Protein AF-A0A0Q4XN39-F1 (afdb_monomer)

Structure (mmCIF, N/CA/C/O backbone):
data_AF-A0A0Q4XN39-F1
#
_entry.id   AF-A0A0Q4XN39-F1
#
loop_
_atom_site.group_PDB
_atom_site.id
_atom_site.type_symbol
_atom_site.label_atom_id
_atom_site.label_alt_id
_atom_site.label_comp_id
_atom_site.label_asym_id
_atom_site.label_entity_id
_atom_site.label_seq_id
_atom_site.pdbx_PDB_ins_code
_atom_site.Cartn_x
_atom_site.Cartn_y
_atom_site.Cartn_z
_atom_site.occupancy
_atom_site.B_iso_or_equiv
_atom_site.auth_seq_id
_atom_site.auth_comp_id
_atom_site.auth_asym_id
_atom_site.auth_atom_id
_atom_site.pdbx_PDB_model_num
ATOM 1 N N . MET A 1 1 ? 23.469 -12.470 -15.884 1.00 81.62 1 MET A N 1
ATOM 2 C CA . MET A 1 1 ? 23.300 -11.396 -14.875 1.00 81.62 1 MET A CA 1
ATOM 3 C C . MET A 1 1 ? 21.964 -10.667 -15.027 1.00 81.62 1 MET A C 1
ATOM 5 O O . MET A 1 1 ? 21.158 -10.754 -14.115 1.00 81.62 1 MET A O 1
ATOM 9 N N . LEU A 1 2 ? 21.670 -10.043 -16.176 1.00 88.75 2 LEU A N 1
ATOM 10 C CA . LEU A 1 2 ? 20.418 -9.291 -16.401 1.00 88.75 2 LEU A CA 1
ATOM 11 C C . LEU A 1 2 ? 19.134 -10.120 -16.207 1.00 88.75 2 LEU A C 1
ATOM 13 O O . LEU A 1 2 ? 18.222 -9.683 -15.517 1.00 88.75 2 LEU A O 1
ATOM 17 N N . ALA A 1 3 ? 19.088 -11.352 -16.726 1.00 86.81 3 ALA A N 1
ATOM 18 C CA . ALA A 1 3 ? 17.931 -12.233 -16.543 1.00 86.81 3 ALA A CA 1
ATOM 19 C C . ALA A 1 3 ? 17.641 -12.543 -15.062 1.00 86.81 3 ALA A C 1
ATOM 21 O O . ALA A 1 3 ? 16.485 -12.587 -14.656 1.00 86.81 3 ALA A O 1
ATOM 22 N N . ALA A 1 4 ? 18.681 -12.706 -14.238 1.00 92.50 4 ALA A N 1
ATOM 23 C CA . ALA A 1 4 ? 18.510 -12.945 -12.806 1.00 92.50 4 ALA A CA 1
ATOM 24 C C . ALA A 1 4 ? 17.884 -11.730 -12.105 1.00 92.50 4 ALA A C 1
ATOM 26 O O . ALA A 1 4 ? 17.006 -11.900 -11.267 1.00 92.50 4 ALA A O 1
ATOM 27 N N . ILE A 1 5 ? 18.279 -10.511 -12.492 1.00 91.81 5 ILE A N 1
ATOM 28 C CA . ILE A 1 5 ? 17.689 -9.269 -11.972 1.00 91.81 5 ILE A CA 1
ATOM 29 C C . ILE A 1 5 ? 16.197 -9.205 -12.317 1.00 91.81 5 ILE A C 1
ATOM 31 O O . ILE A 1 5 ? 15.387 -8.937 -11.435 1.00 91.81 5 ILE A O 1
ATOM 35 N N . VAL A 1 6 ? 15.823 -9.514 -13.563 1.00 87.44 6 VAL A N 1
ATOM 36 C CA . VAL A 1 6 ? 14.416 -9.522 -14.004 1.00 87.44 6 VAL A CA 1
ATOM 37 C C . VAL A 1 6 ? 13.593 -10.551 -13.228 1.00 87.44 6 VAL A C 1
ATOM 39 O O . VAL A 1 6 ? 12.515 -10.230 -12.731 1.00 87.44 6 VAL A O 1
ATOM 42 N N . TRP A 1 7 ? 14.104 -11.773 -13.064 1.00 88.81 7 TRP A N 1
ATOM 43 C CA . TRP A 1 7 ? 13.396 -12.816 -12.321 1.00 88.81 7 TRP A CA 1
ATOM 44 C C . TRP A 1 7 ? 13.259 -12.498 -10.833 1.00 88.81 7 TRP A C 1
ATOM 46 O O . TRP A 1 7 ? 12.182 -12.687 -10.269 1.00 88.81 7 TRP A O 1
ATOM 56 N N . LEU A 1 8 ? 14.305 -11.963 -10.199 1.00 92.62 8 LEU A N 1
ATOM 57 C CA . LEU A 1 8 ? 14.240 -11.513 -8.807 1.00 92.62 8 LEU A CA 1
ATOM 58 C C . LEU A 1 8 ? 13.270 -10.342 -8.644 1.00 92.62 8 LEU A C 1
ATOM 60 O O . LEU A 1 8 ? 12.493 -10.305 -7.690 1.00 92.62 8 LEU A O 1
ATOM 64 N N . TYR A 1 9 ? 13.264 -9.409 -9.592 1.00 87.75 9 TYR A N 1
ATOM 65 C CA . TYR A 1 9 ? 12.325 -8.298 -9.615 1.00 87.75 9 TYR A CA 1
ATOM 66 C C . TYR A 1 9 ? 10.873 -8.780 -9.713 1.00 87.75 9 TYR A C 1
ATOM 68 O O . TYR A 1 9 ? 10.037 -8.390 -8.896 1.00 87.75 9 TYR A O 1
ATOM 76 N N . LEU A 1 10 ? 10.569 -9.678 -10.652 1.00 85.56 10 LEU A N 1
ATOM 77 C CA . LEU A 1 10 ? 9.232 -10.256 -10.794 1.00 85.56 10 LEU A CA 1
ATOM 78 C C . LEU A 1 10 ? 8.834 -11.066 -9.555 1.00 85.56 10 LEU A C 1
ATOM 80 O O . LEU A 1 10 ? 7.741 -10.874 -9.027 1.00 85.56 10 LEU A O 1
ATOM 84 N N . GLY A 1 11 ? 9.727 -11.920 -9.049 1.00 88.56 11 GLY A N 1
ATOM 85 C CA . GLY A 1 11 ? 9.463 -12.768 -7.886 1.00 88.56 11 GLY A CA 1
ATOM 86 C C . GLY A 1 11 ? 9.204 -11.971 -6.605 1.00 88.56 11 GLY A C 1
ATOM 87 O O . GLY A 1 11 ? 8.244 -12.245 -5.886 1.00 88.56 11 GLY A O 1
ATOM 88 N N . THR A 1 12 ? 10.009 -10.940 -6.332 1.00 90.62 12 THR A N 1
ATOM 89 C CA . THR A 1 12 ? 9.833 -10.088 -5.139 1.00 90.62 12 THR A CA 1
ATOM 90 C C . THR A 1 12 ? 8.539 -9.281 -5.187 1.00 90.62 12 THR A C 1
ATOM 92 O O . THR A 1 12 ? 7.861 -9.136 -4.167 1.00 90.62 12 THR A O 1
ATOM 95 N N . ASN A 1 13 ? 8.150 -8.796 -6.365 1.00 89.62 13 ASN A N 1
ATOM 96 C CA . ASN A 1 13 ? 6.875 -8.115 -6.536 1.00 89.62 13 ASN A CA 1
ATOM 97 C C . ASN A 1 13 ? 5.684 -9.080 -6.475 1.00 89.62 13 ASN A C 1
ATOM 99 O O . ASN A 1 13 ? 4.681 -8.749 -5.853 1.00 89.62 13 ASN A O 1
ATOM 103 N N . ALA A 1 14 ? 5.788 -10.288 -7.033 1.00 84.69 14 ALA A N 1
ATOM 104 C CA . ALA A 1 14 ? 4.747 -11.307 -6.898 1.00 84.69 14 ALA A CA 1
ATOM 105 C C . ALA A 1 14 ? 4.512 -11.672 -5.423 1.00 84.69 14 ALA A C 1
ATOM 107 O O . ALA A 1 14 ? 3.370 -11.690 -4.962 1.00 84.69 14 ALA A O 1
ATOM 108 N N . LEU A 1 15 ? 5.588 -11.862 -4.652 1.00 89.69 15 LEU A N 1
ATOM 109 C CA . LEU A 1 15 ? 5.503 -12.095 -3.210 1.00 89.69 15 LEU A CA 1
ATOM 110 C C . LEU A 1 15 ? 4.814 -10.931 -2.480 1.00 89.69 15 LEU A C 1
ATOM 112 O O . LEU A 1 15 ? 4.014 -11.155 -1.573 1.00 89.69 15 LEU A O 1
ATOM 116 N N . ARG A 1 16 ? 5.087 -9.691 -2.896 1.00 87.62 16 ARG A N 1
ATOM 117 C CA . ARG A 1 16 ? 4.437 -8.490 -2.356 1.00 87.62 16 ARG A CA 1
ATOM 118 C C . ARG A 1 16 ? 2.939 -8.445 -2.667 1.00 87.62 16 ARG A C 1
ATOM 120 O O . ARG A 1 16 ? 2.150 -8.109 -1.792 1.00 87.62 16 ARG A O 1
ATOM 127 N N . VAL A 1 17 ? 2.529 -8.843 -3.871 1.00 85.31 17 VAL A N 1
ATOM 128 C CA . VAL A 1 17 ? 1.103 -8.948 -4.220 1.00 85.31 17 VAL A CA 1
ATOM 129 C C . VAL A 1 17 ? 0.407 -9.989 -3.353 1.00 85.31 17 VAL A C 1
ATOM 131 O O . VAL A 1 17 ? -0.650 -9.718 -2.783 1.00 85.31 17 VAL A O 1
ATOM 134 N N . VAL A 1 18 ? 1.029 -11.161 -3.199 1.00 88.50 18 VAL A N 1
ATOM 135 C CA . VAL A 1 18 ? 0.513 -12.230 -2.337 1.00 88.50 18 VAL A CA 1
ATOM 136 C C . VAL A 1 18 ? 0.417 -11.762 -0.884 1.00 88.50 18 VAL A C 1
ATOM 138 O O . VAL A 1 18 ? -0.560 -12.091 -0.216 1.00 88.50 18 VAL A O 1
ATOM 141 N N . SER A 1 19 ? 1.362 -10.951 -0.398 1.00 88.81 19 SER A N 1
ATOM 142 C CA . SER A 1 19 ? 1.357 -10.458 0.984 1.00 88.81 19 SER A CA 1
ATOM 143 C C . SER A 1 19 ? 0.291 -9.394 1.273 1.00 88.81 19 SER A C 1
ATOM 145 O O . SER A 1 19 ? -0.085 -9.220 2.436 1.00 88.81 19 SER A O 1
ATOM 147 N N . TYR A 1 20 ? -0.290 -8.747 0.255 1.00 86.00 20 TYR A N 1
ATOM 148 C CA . TYR A 1 20 ? -1.432 -7.852 0.469 1.00 86.00 20 TYR A CA 1
ATOM 149 C C . TYR A 1 20 ? -2.665 -8.597 0.986 1.00 86.00 20 TYR A C 1
ATOM 151 O O . TYR A 1 20 ? -3.363 -8.071 1.849 1.00 86.00 20 TYR A O 1
ATOM 159 N N . PHE A 1 21 ? -2.922 -9.828 0.537 1.00 86.94 21 PHE A N 1
ATOM 160 C CA . PHE A 1 21 ? -4.086 -10.609 0.972 1.00 86.94 21 PHE A CA 1
ATOM 161 C C . PHE A 1 21 ? -4.120 -10.896 2.486 1.00 86.94 21 PHE A C 1
ATOM 163 O O . PHE A 1 21 ? -5.105 -10.514 3.128 1.00 86.94 21 PHE A O 1
ATOM 170 N N . PRO A 1 22 ? -3.087 -11.510 3.104 1.00 87.19 22 PRO A N 1
ATOM 171 C CA . PRO A 1 22 ? -3.084 -11.750 4.543 1.00 87.19 22 PRO A CA 1
ATOM 172 C C . PRO A 1 22 ? -3.095 -10.438 5.331 1.00 87.19 22 PRO A C 1
ATOM 174 O O . PRO A 1 22 ? -3.750 -10.367 6.370 1.00 87.19 22 PRO A O 1
ATOM 177 N N . GLN A 1 23 ? -2.456 -9.378 4.821 1.00 88.12 23 GLN A N 1
ATOM 178 C CA . GLN A 1 23 ? -2.456 -8.076 5.481 1.00 88.12 23 GLN A CA 1
ATOM 179 C C . GLN A 1 23 ? -3.842 -7.419 5.469 1.00 88.12 23 GLN A C 1
ATOM 181 O O . GLN A 1 23 ? -4.296 -6.922 6.500 1.00 88.12 23 GLN A O 1
ATOM 186 N N . ILE A 1 24 ? -4.539 -7.437 4.329 1.00 86.50 24 ILE A N 1
ATOM 187 C CA . ILE A 1 24 ? -5.914 -6.936 4.212 1.00 86.50 24 ILE A CA 1
ATOM 188 C C . ILE A 1 24 ? -6.833 -7.733 5.140 1.00 86.50 24 ILE A C 1
ATOM 190 O O . ILE A 1 24 ? -7.612 -7.136 5.883 1.00 86.50 24 ILE A O 1
ATOM 194 N N . HIS A 1 25 ? -6.709 -9.063 5.154 1.00 87.50 25 HIS A N 1
ATOM 195 C CA . HIS A 1 25 ? -7.487 -9.918 6.048 1.00 87.50 25 HIS A CA 1
ATOM 196 C C . HIS A 1 25 ? -7.218 -9.598 7.529 1.00 87.50 25 HIS A C 1
ATOM 198 O O . HIS A 1 25 ? -8.164 -9.470 8.309 1.00 87.50 25 HIS A O 1
ATOM 204 N N . ALA A 1 26 ? -5.953 -9.401 7.916 1.00 86.12 26 ALA A N 1
ATOM 205 C CA . ALA A 1 26 ? -5.576 -9.024 9.276 1.00 86.12 26 ALA A CA 1
ATOM 206 C C . ALA A 1 26 ? -6.181 -7.670 9.682 1.00 86.12 26 ALA A C 1
ATOM 208 O O . ALA A 1 26 ? -6.857 -7.590 10.707 1.00 86.12 26 ALA A O 1
ATOM 209 N N . VAL A 1 27 ? -6.037 -6.634 8.845 1.00 84.75 27 VAL A N 1
ATOM 210 C CA . VAL A 1 27 ? -6.651 -5.310 9.071 1.00 84.75 27 VAL A CA 1
ATOM 211 C C . VAL A 1 27 ? -8.169 -5.419 9.181 1.00 84.75 27 VAL A C 1
ATOM 213 O O . VAL A 1 27 ? -8.794 -4.732 9.991 1.00 84.75 27 VAL A O 1
ATOM 216 N N . TRP A 1 28 ? -8.786 -6.268 8.361 1.00 81.25 28 TRP A N 1
ATOM 217 C CA . TRP A 1 28 ? -10.233 -6.416 8.351 1.00 81.25 28 TRP A CA 1
ATOM 218 C C . TRP A 1 28 ? -10.766 -7.100 9.613 1.00 81.25 28 TRP A C 1
ATOM 220 O O . TRP A 1 28 ? -11.843 -6.719 10.081 1.00 81.25 28 TRP A O 1
ATOM 230 N N . ARG A 1 29 ? -10.003 -8.047 10.178 1.00 81.88 29 ARG A N 1
ATOM 231 C CA . ARG A 1 29 ? -10.307 -8.742 11.440 1.00 81.88 29 ARG A CA 1
ATOM 232 C C . ARG A 1 29 ? -9.879 -7.982 12.697 1.00 81.88 29 ARG A C 1
ATOM 234 O O . ARG A 1 29 ? -10.337 -8.341 13.782 1.00 81.88 29 ARG A O 1
ATOM 241 N N . CYS A 1 30 ? -9.036 -6.955 12.582 1.00 79.50 30 CYS A N 1
ATOM 242 C CA . CYS A 1 30 ? -8.620 -6.138 13.719 1.00 79.50 30 CYS A CA 1
ATOM 243 C C . CYS A 1 30 ? -9.829 -5.518 14.431 1.00 79.50 30 CYS A C 1
ATOM 245 O O . CYS A 1 30 ? -10.631 -4.797 13.833 1.00 79.50 30 CYS A O 1
ATOM 247 N N . ARG A 1 31 ? -9.916 -5.769 15.739 1.00 74.25 31 ARG A N 1
ATOM 248 C CA . ARG A 1 31 ? -10.950 -5.214 16.623 1.00 74.25 31 ARG A CA 1
ATOM 249 C C . ARG A 1 31 ? -10.535 -3.905 17.289 1.00 74.25 31 ARG A C 1
ATOM 251 O O . ARG A 1 31 ? -11.377 -3.242 17.857 1.00 74.25 31 ARG A O 1
ATOM 258 N N . ASP A 1 32 ? -9.275 -3.504 17.178 1.00 77.69 32 ASP A N 1
ATOM 259 C CA . ASP A 1 32 ? -8.672 -2.349 17.856 1.00 77.69 32 ASP A CA 1
ATOM 260 C C . ASP A 1 32 ? -8.519 -1.114 16.943 1.00 77.69 32 ASP A C 1
ATOM 262 O O . ASP A 1 32 ? -7.666 -0.248 17.162 1.00 77.69 32 ASP A O 1
ATOM 266 N N . GLY A 1 33 ? -9.305 -1.043 15.864 1.00 77.00 33 GLY A N 1
ATOM 267 C CA . GLY A 1 33 ? -9.199 0.027 14.869 1.00 77.00 33 GLY A CA 1
ATOM 268 C C . GLY A 1 33 ? -7.920 -0.032 14.025 1.00 77.00 33 GLY A C 1
ATOM 269 O O . GLY A 1 33 ? -7.488 1.007 13.522 1.00 77.00 33 GLY A O 1
ATOM 270 N N . ALA A 1 34 ? -7.324 -1.224 13.884 1.00 82.31 34 ALA A N 1
ATOM 271 C CA . ALA A 1 34 ? -6.107 -1.483 13.110 1.00 82.31 34 ALA A CA 1
ATOM 272 C C . ALA A 1 34 ? -4.886 -0.679 13.601 1.00 82.31 34 ALA A C 1
ATOM 274 O O . ALA A 1 34 ? -4.090 -0.177 12.805 1.00 82.31 34 ALA A O 1
ATOM 275 N N . ARG A 1 35 ? -4.728 -0.535 14.926 1.00 80.25 35 ARG A N 1
ATOM 276 C CA . ARG A 1 35 ? -3.619 0.230 15.530 1.00 80.25 35 ARG A CA 1
ATOM 277 C C . ARG A 1 35 ? -2.244 -0.384 15.275 1.00 80.25 35 ARG A C 1
ATOM 279 O O . ARG A 1 35 ? -1.271 0.363 15.230 1.00 80.25 35 ARG A O 1
ATOM 286 N N . SER A 1 36 ? -2.173 -1.699 15.087 1.00 83.44 36 SER A N 1
ATOM 287 C CA . SER A 1 36 ? -0.944 -2.422 14.738 1.00 83.44 36 SER A CA 1
ATOM 288 C C . SER A 1 36 ? -0.399 -2.071 13.349 1.00 83.44 36 SER A C 1
ATOM 290 O O . SER A 1 36 ? 0.760 -2.356 13.056 1.00 83.44 36 SER A O 1
ATOM 292 N N . VAL A 1 37 ? -1.201 -1.429 12.492 1.00 86.44 37 VAL A N 1
ATOM 293 C CA . VAL A 1 37 ? -0.805 -1.075 11.128 1.00 86.44 37 VAL A CA 1
ATOM 294 C C . VAL A 1 37 ? -0.397 0.393 11.049 1.00 86.44 37 VAL A C 1
ATOM 296 O O . VAL A 1 37 ? -1.203 1.311 11.220 1.00 86.44 37 VAL A O 1
ATOM 299 N N . SER A 1 38 ? 0.883 0.620 10.749 1.00 90.38 38 SER A N 1
ATOM 300 C CA . SER A 1 38 ? 1.442 1.959 10.550 1.00 90.38 38 SER A CA 1
ATOM 301 C C . SER A 1 38 ? 0.930 2.583 9.250 1.00 90.38 38 SER A C 1
ATOM 303 O O . SER A 1 38 ? 1.455 2.320 8.168 1.00 90.38 38 SER A O 1
ATOM 305 N N . LEU A 1 39 ? -0.075 3.458 9.348 1.00 89.81 39 LEU A N 1
ATOM 306 C CA . LEU A 1 39 ? -0.578 4.219 8.195 1.00 89.81 39 LEU A CA 1
ATOM 307 C C . LEU A 1 39 ? 0.520 5.024 7.496 1.00 89.81 39 LEU A C 1
ATOM 309 O O . LEU A 1 39 ? 0.468 5.171 6.283 1.00 89.81 39 LEU A O 1
ATOM 313 N N . LEU A 1 40 ? 1.512 5.519 8.243 1.00 93.00 40 LEU A N 1
ATOM 314 C CA . LEU A 1 40 ? 2.613 6.294 7.677 1.00 93.00 40 LEU A CA 1
ATOM 315 C C . LEU A 1 40 ? 3.443 5.453 6.702 1.00 93.00 40 LEU A C 1
ATOM 317 O O . LEU A 1 40 ? 3.743 5.908 5.603 1.00 93.00 40 LEU A O 1
ATOM 321 N N . THR A 1 41 ? 3.771 4.219 7.087 1.00 92.75 41 THR A N 1
ATOM 322 C CA . THR A 1 41 ? 4.561 3.298 6.260 1.00 92.75 41 THR A CA 1
ATOM 323 C C . THR A 1 41 ? 3.802 2.897 4.996 1.00 92.75 41 THR A C 1
ATOM 325 O O . THR A 1 41 ? 4.349 2.920 3.899 1.00 92.75 41 THR A O 1
ATOM 328 N N . TRP A 1 42 ? 2.516 2.576 5.123 1.00 92.44 42 TRP A N 1
ATOM 329 C CA . TRP A 1 42 ? 1.702 2.179 3.972 1.00 92.44 42 TRP A CA 1
ATOM 330 C C . TRP A 1 42 ? 1.389 3.355 3.032 1.00 92.44 42 TRP A C 1
ATOM 332 O O . TRP A 1 42 ? 1.386 3.194 1.806 1.00 92.44 42 TRP A O 1
ATOM 342 N N . ALA A 1 43 ? 1.213 4.559 3.583 1.00 92.81 43 ALA A N 1
ATOM 343 C CA . ALA A 1 43 ? 1.068 5.779 2.798 1.00 92.81 43 ALA A CA 1
ATOM 344 C C . ALA A 1 43 ? 2.366 6.139 2.063 1.00 92.81 43 ALA A C 1
ATOM 346 O O . ALA A 1 43 ? 2.305 6.462 0.878 1.00 92.81 43 ALA A O 1
ATOM 347 N N . SER A 1 44 ? 3.532 6.032 2.713 1.00 96.06 44 SER A N 1
ATOM 348 C CA . SER A 1 44 ? 4.811 6.316 2.053 1.00 96.06 44 SER A CA 1
ATOM 349 C C . SER A 1 44 ? 5.066 5.359 0.890 1.00 96.06 44 SER A C 1
ATOM 351 O O . SER A 1 44 ? 5.446 5.811 -0.185 1.00 96.06 44 SER A O 1
ATOM 353 N N . TRP A 1 45 ? 4.747 4.069 1.039 1.00 94.25 45 TRP A N 1
ATOM 354 C CA . TRP A 1 45 ? 4.815 3.110 -0.068 1.00 94.25 45 TRP A CA 1
ATOM 355 C C . TRP A 1 45 ? 3.854 3.446 -1.206 1.00 94.25 45 TRP A C 1
ATOM 357 O O . TRP A 1 45 ? 4.227 3.334 -2.373 1.00 94.25 45 TRP A O 1
ATOM 367 N N . SER A 1 46 ? 2.637 3.886 -0.886 1.00 95.06 46 SER A N 1
ATOM 368 C CA . SER A 1 46 ? 1.672 4.323 -1.902 1.00 95.06 46 SER A CA 1
ATOM 369 C C . SER A 1 46 ? 2.224 5.514 -2.693 1.00 95.06 46 SER A C 1
ATOM 371 O O . SER A 1 46 ? 2.251 5.474 -3.919 1.00 95.06 46 SER A O 1
ATOM 373 N N . ILE A 1 47 ? 2.761 6.527 -2.004 1.00 96.56 47 ILE A N 1
ATOM 374 C CA . ILE A 1 47 ? 3.393 7.699 -2.631 1.00 96.56 47 ILE A CA 1
ATOM 375 C C . ILE A 1 47 ? 4.590 7.280 -3.496 1.00 96.56 47 ILE A C 1
ATOM 377 O O . ILE A 1 47 ? 4.696 7.717 -4.641 1.00 96.56 47 ILE A O 1
ATOM 381 N N . SER A 1 48 ? 5.460 6.395 -3.002 1.00 96.62 48 SER A N 1
ATOM 382 C CA . SER A 1 48 ? 6.586 5.875 -3.787 1.00 96.62 48 SER A CA 1
ATOM 383 C C . SER A 1 48 ? 6.129 5.213 -5.088 1.00 96.62 48 SER A C 1
ATOM 385 O O . SER A 1 48 ? 6.746 5.442 -6.126 1.00 96.62 48 SER A O 1
ATOM 387 N N . HIS A 1 49 ? 5.039 4.440 -5.072 1.00 96.12 49 HIS A N 1
ATOM 388 C CA . HIS A 1 49 ? 4.523 3.815 -6.291 1.00 96.12 49 HIS A CA 1
ATOM 389 C C . HIS A 1 49 ? 3.823 4.801 -7.234 1.00 96.12 49 HIS A C 1
ATOM 391 O O . HIS A 1 49 ? 3.913 4.609 -8.443 1.00 96.12 49 HIS A O 1
ATOM 397 N N . VAL A 1 50 ? 3.219 5.886 -6.732 1.00 97.94 50 VAL A N 1
ATOM 398 C CA . VAL A 1 50 ? 2.767 6.998 -7.595 1.00 97.94 50 VAL A CA 1
ATO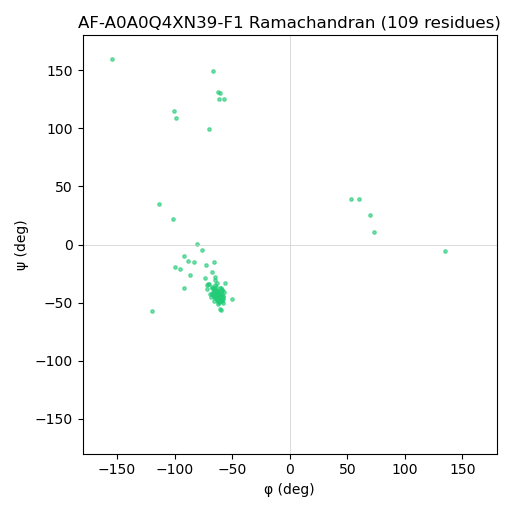M 399 C C . VAL A 1 50 ? 3.951 7.567 -8.375 1.00 97.94 50 VAL A C 1
ATOM 401 O O . VAL A 1 50 ? 3.893 7.664 -9.600 1.00 97.94 50 VAL A O 1
ATOM 404 N N . PHE A 1 51 ? 5.054 7.881 -7.691 1.00 98.06 51 PHE A N 1
ATOM 405 C CA . PHE A 1 51 ? 6.251 8.382 -8.364 1.00 98.06 51 PHE A CA 1
ATOM 406 C C . PHE A 1 51 ? 6.880 7.346 -9.295 1.00 98.06 51 PHE A C 1
ATOM 408 O O . PHE A 1 51 ? 7.342 7.722 -10.364 1.00 98.06 51 PHE A O 1
ATOM 415 N N . ALA A 1 52 ? 6.849 6.055 -8.959 1.00 96.56 52 ALA A N 1
ATOM 416 C CA . ALA A 1 52 ? 7.331 5.004 -9.855 1.00 96.56 52 ALA A CA 1
ATOM 417 C C . ALA A 1 52 ? 6.490 4.903 -11.141 1.00 96.56 52 ALA A C 1
ATOM 419 O O . ALA A 1 52 ? 7.049 4.759 -12.226 1.00 96.56 52 ALA A O 1
ATOM 420 N N . VAL A 1 53 ? 5.163 5.057 -11.053 1.00 98.06 53 VAL A N 1
ATOM 421 C CA . VAL A 1 53 ? 4.279 5.141 -12.228 1.00 98.06 53 VAL A CA 1
ATOM 422 C C . VAL A 1 53 ? 4.627 6.362 -13.083 1.00 98.06 53 VAL A C 1
ATOM 424 O O . VAL A 1 53 ? 4.834 6.223 -14.289 1.00 98.06 53 VAL A O 1
ATOM 427 N N . LEU A 1 54 ? 4.768 7.544 -12.475 1.00 98.12 54 LEU A N 1
ATOM 428 C CA . LEU A 1 54 ? 5.168 8.758 -13.198 1.00 98.12 54 LEU A CA 1
ATOM 429 C C . LEU A 1 54 ? 6.546 8.593 -13.850 1.00 98.12 54 LEU A C 1
ATOM 431 O O . LEU A 1 54 ? 6.718 8.880 -15.027 1.00 98.12 54 LEU A O 1
ATOM 435 N N . TYR A 1 55 ? 7.515 8.056 -13.119 1.00 97.75 55 TYR A N 1
ATOM 436 C CA . TYR A 1 55 ? 8.871 7.847 -13.610 1.00 97.75 55 TYR A CA 1
ATOM 437 C C . TYR A 1 55 ? 8.926 6.830 -14.760 1.00 97.75 55 TYR A C 1
ATOM 439 O O . TYR A 1 55 ? 9.539 7.083 -15.797 1.00 97.75 55 TYR A O 1
ATOM 447 N N . SER A 1 56 ? 8.223 5.704 -14.620 1.00 96.94 56 SER A N 1
ATOM 448 C CA . SER A 1 56 ? 8.145 4.674 -15.661 1.00 96.94 56 SER A CA 1
ATOM 449 C C . SER A 1 56 ? 7.452 5.155 -16.933 1.00 96.94 56 SER A C 1
ATOM 451 O O . SER A 1 56 ? 7.810 4.696 -18.009 1.00 96.94 56 SER A O 1
ATOM 453 N N . THR A 1 57 ? 6.502 6.091 -16.838 1.00 97.62 57 THR A N 1
ATOM 454 C CA . THR A 1 57 ? 5.744 6.590 -17.999 1.00 97.62 57 THR A CA 1
ATOM 455 C C . THR A 1 57 ? 6.367 7.811 -18.653 1.00 97.62 57 THR A C 1
ATOM 457 O O . THR A 1 57 ? 6.293 7.923 -19.870 1.00 97.62 57 THR A O 1
ATOM 460 N N . GLN A 1 58 ? 6.940 8.724 -17.866 1.00 97.75 58 GLN A N 1
ATOM 461 C CA . GLN A 1 58 ? 7.422 10.020 -18.353 1.00 97.75 58 GLN A CA 1
ATOM 462 C C . GLN A 1 58 ? 8.935 10.057 -18.588 1.00 97.75 58 GLN A C 1
ATOM 464 O O . GLN A 1 58 ? 9.407 10.959 -19.271 1.00 97.75 58 GLN A O 1
ATOM 469 N N . VAL A 1 59 ? 9.702 9.132 -17.992 1.00 97.69 59 VAL A N 1
ATOM 470 C CA . VAL A 1 59 ? 11.173 9.171 -18.041 1.00 97.69 59 VAL A CA 1
ATOM 471 C C . VAL A 1 59 ? 11.753 7.928 -18.704 1.00 97.69 59 VAL A C 1
ATOM 473 O O . VAL A 1 59 ? 12.499 8.044 -19.669 1.00 97.69 59 VAL A O 1
ATOM 476 N N . VAL A 1 60 ? 11.440 6.736 -18.187 1.00 97.00 60 VAL A N 1
ATOM 477 C CA . VAL A 1 60 ? 12.111 5.496 -18.631 1.00 97.00 60 VAL A CA 1
ATOM 478 C C . VAL A 1 60 ? 11.324 4.752 -19.713 1.00 97.00 60 VAL A C 1
ATOM 480 O O . VAL A 1 60 ? 11.906 3.979 -20.464 1.00 97.00 60 VAL A O 1
ATOM 483 N N . HIS A 1 61 ? 10.015 4.999 -19.823 1.00 95.00 61 HIS A N 1
ATOM 484 C CA . HIS A 1 61 ? 9.111 4.308 -20.752 1.00 95.00 61 HIS A CA 1
ATOM 485 C C . HIS A 1 61 ? 9.163 2.768 -20.626 1.00 95.00 61 HIS A C 1
ATOM 487 O O . HIS A 1 61 ? 9.100 2.040 -21.615 1.00 95.00 61 HIS A O 1
ATOM 493 N N . ASP A 1 62 ? 9.263 2.269 -19.389 1.00 92.75 62 ASP A N 1
ATOM 494 C CA . ASP A 1 62 ? 9.375 0.842 -19.059 1.00 92.75 62 ASP A CA 1
ATOM 495 C C . ASP A 1 62 ? 8.008 0.273 -18.645 1.00 92.75 62 ASP A C 1
ATOM 497 O O . ASP A 1 62 ? 7.469 0.582 -17.576 1.00 92.75 62 ASP A O 1
ATOM 501 N N . LEU A 1 63 ? 7.440 -0.567 -19.517 1.00 92.56 63 LEU A N 1
ATOM 502 C CA . LEU A 1 63 ? 6.127 -1.176 -19.313 1.00 92.56 63 LEU A CA 1
ATOM 503 C C . LEU A 1 63 ? 6.094 -2.159 -18.122 1.00 92.56 63 LEU A C 1
ATOM 505 O O . LEU A 1 63 ? 5.184 -2.032 -17.300 1.00 92.56 63 LEU A O 1
ATOM 509 N N . PRO A 1 64 ? 7.031 -3.116 -17.968 1.00 90.44 64 PRO A N 1
ATOM 510 C CA . PRO A 1 64 ? 7.123 -3.929 -16.752 1.00 90.44 64 PRO A CA 1
ATOM 511 C C . PRO A 1 64 ? 7.134 -3.110 -15.453 1.00 90.44 64 PRO A C 1
ATOM 513 O O . PRO A 1 64 ? 6.371 -3.417 -14.530 1.00 90.44 64 PRO A O 1
ATOM 516 N N . LEU A 1 65 ? 7.947 -2.049 -15.391 1.00 92.19 65 LEU A N 1
ATOM 517 C CA . LEU A 1 65 ? 8.021 -1.170 -14.223 1.00 92.19 65 LEU A CA 1
ATOM 518 C C . LEU A 1 65 ? 6.695 -0.456 -13.962 1.00 92.19 65 LEU A C 1
ATOM 520 O O . LEU A 1 65 ? 6.257 -0.381 -12.809 1.00 92.19 65 LEU A O 1
ATOM 524 N N . LEU A 1 66 ? 6.039 0.030 -15.017 1.00 95.38 66 LEU A N 1
ATOM 525 C CA . LEU A 1 66 ? 4.722 0.655 -14.933 1.00 95.38 66 LEU A CA 1
ATOM 526 C C . LEU A 1 66 ? 3.676 -0.306 -14.364 1.00 95.38 66 LEU A C 1
ATOM 528 O O . LEU A 1 66 ? 3.032 0.005 -13.359 1.00 95.38 66 LEU A O 1
ATOM 532 N N . LEU A 1 67 ? 3.513 -1.477 -14.987 1.00 93.94 67 LEU A N 1
ATOM 533 C CA . LEU A 1 67 ? 2.476 -2.440 -14.616 1.00 93.94 67 LEU A CA 1
ATOM 534 C C . LEU A 1 67 ? 2.635 -2.887 -13.166 1.00 93.94 67 LEU A C 1
ATOM 536 O O . LEU A 1 67 ? 1.664 -2.908 -12.407 1.00 93.94 67 LEU A O 1
ATOM 540 N N . ILE A 1 68 ? 3.864 -3.185 -12.747 1.00 93.50 68 ILE A N 1
ATOM 541 C CA . ILE A 1 68 ? 4.092 -3.635 -11.380 1.00 93.50 68 ILE A CA 1
ATOM 542 C C . ILE A 1 68 ? 3.931 -2.500 -10.371 1.00 93.50 68 ILE A C 1
ATOM 544 O O . ILE A 1 68 ? 3.418 -2.720 -9.273 1.00 93.50 68 ILE A O 1
ATOM 548 N N . SER A 1 69 ? 4.313 -1.273 -10.732 1.00 94.62 69 SER A N 1
ATOM 549 C CA . SER A 1 69 ? 4.104 -0.107 -9.873 1.00 94.62 69 SER A CA 1
ATOM 550 C C . SER A 1 69 ? 2.618 0.191 -9.698 1.00 94.62 69 SER A C 1
ATOM 552 O O . SER A 1 69 ? 2.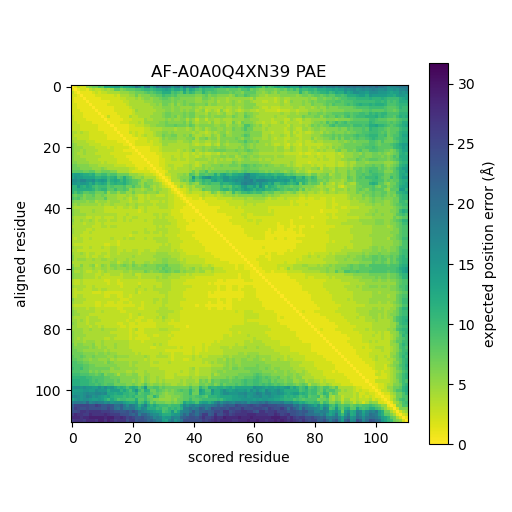208 0.499 -8.584 1.00 94.62 69 SER A O 1
ATOM 554 N N . LEU A 1 70 ? 1.797 0.014 -10.739 1.00 96.31 70 LEU A N 1
ATOM 555 C CA . LEU A 1 70 ? 0.338 0.126 -10.648 1.00 96.31 70 LEU A CA 1
ATOM 556 C C . LEU A 1 70 ? -0.265 -0.933 -9.722 1.00 96.31 70 LEU A C 1
ATOM 558 O O . LEU A 1 70 ? -1.066 -0.596 -8.851 1.00 96.31 70 LEU A O 1
ATOM 562 N N . ILE A 1 71 ? 0.137 -2.199 -9.862 1.00 94.00 71 ILE A N 1
ATOM 563 C CA . ILE A 1 71 ? -0.365 -3.279 -8.998 1.00 94.00 71 ILE A CA 1
ATOM 564 C C . ILE A 1 71 ? -0.020 -2.994 -7.530 1.00 94.00 71 ILE A C 1
ATOM 566 O O . ILE A 1 71 ? -0.884 -3.079 -6.654 1.00 94.00 71 ILE A O 1
ATOM 570 N N . ASN A 1 72 ? 1.226 -2.607 -7.256 1.00 94.06 72 ASN A N 1
ATOM 571 C CA . ASN A 1 72 ? 1.654 -2.273 -5.901 1.00 94.06 72 ASN A CA 1
ATOM 572 C C . ASN A 1 72 ? 0.983 -1.005 -5.365 1.00 94.06 72 ASN A C 1
ATOM 574 O O . ASN A 1 72 ? 0.640 -0.944 -4.184 1.00 94.06 72 ASN A O 1
ATOM 578 N N . LEU A 1 73 ? 0.757 -0.005 -6.221 1.00 95.69 73 LEU A N 1
ATOM 579 C CA . LEU A 1 73 ? 0.013 1.196 -5.863 1.00 95.69 73 LEU A CA 1
ATOM 580 C C . LEU A 1 73 ? -1.395 0.832 -5.394 1.00 95.69 73 LEU A C 1
ATOM 582 O O . LEU A 1 73 ? -1.810 1.278 -4.324 1.00 95.69 73 LEU A O 1
ATOM 586 N N . VAL A 1 74 ? -2.105 -0.010 -6.148 1.00 94.94 74 VAL A N 1
ATOM 587 C CA . VAL A 1 74 ? -3.444 -0.489 -5.779 1.00 94.94 74 VAL A CA 1
ATOM 588 C C . VAL A 1 74 ? -3.400 -1.257 -4.458 1.00 94.94 74 VAL A C 1
ATOM 590 O O . VAL A 1 74 ? -4.182 -0.954 -3.557 1.00 94.94 74 VAL A O 1
ATOM 593 N N . GLY A 1 75 ? -2.464 -2.197 -4.299 1.00 92.44 75 GLY A N 1
ATOM 594 C CA . GLY A 1 75 ? -2.344 -3.008 -3.085 1.00 92.44 75 GLY A CA 1
ATOM 595 C C . GLY A 1 75 ? -2.034 -2.188 -1.829 1.00 92.44 75 GLY A C 1
ATOM 596 O O . GLY A 1 75 ? -2.761 -2.265 -0.834 1.00 92.44 75 GLY A O 1
ATOM 597 N N . CYS A 1 76 ? -1.009 -1.334 -1.881 1.00 93.19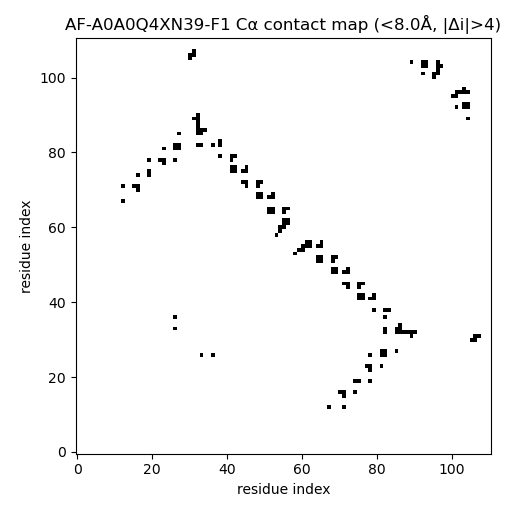 76 CYS A N 1
ATOM 598 C CA . CYS A 1 76 ? -0.651 -0.449 -0.769 1.00 93.19 76 CYS A CA 1
ATOM 599 C C . CYS A 1 76 ? -1.767 0.557 -0.445 1.00 93.19 76 CYS A C 1
ATOM 601 O O . CYS A 1 76 ? -2.064 0.791 0.733 1.00 93.19 76 CYS A O 1
ATOM 603 N N . SER A 1 77 ? -2.429 1.112 -1.465 1.00 93.88 77 SER A N 1
ATOM 604 C CA . SER A 1 77 ? -3.545 2.048 -1.272 1.00 93.88 77 SER A CA 1
ATOM 605 C C . SER A 1 77 ? -4.760 1.359 -0.656 1.00 93.88 77 SER A C 1
ATOM 607 O O . SER A 1 77 ? -5.411 1.937 0.214 1.00 93.88 77 SER A O 1
ATOM 609 N N . ALA A 1 78 ? -5.046 0.110 -1.040 1.00 92.62 78 ALA A N 1
ATOM 610 C CA . ALA A 1 78 ? -6.117 -0.682 -0.445 1.00 92.62 78 ALA A CA 1
ATOM 611 C C . ALA A 1 78 ? -5.863 -0.922 1.049 1.00 92.62 78 ALA A C 1
ATOM 613 O O . ALA A 1 78 ? -6.732 -0.623 1.870 1.00 92.62 78 ALA A O 1
ATOM 614 N N . VAL A 1 79 ? -4.662 -1.373 1.427 1.00 91.19 79 VAL A N 1
ATOM 615 C CA . VAL A 1 79 ? -4.301 -1.567 2.843 1.00 91.19 79 VAL A CA 1
ATOM 616 C C . VAL A 1 79 ? -4.407 -0.254 3.621 1.00 91.19 79 VAL A C 1
ATOM 618 O O . VAL A 1 79 ? -5.054 -0.215 4.670 1.00 91.19 79 VAL A O 1
ATOM 621 N N . THR A 1 80 ? -3.843 0.834 3.085 1.00 93.31 80 THR A N 1
ATOM 622 C CA . THR A 1 80 ? -3.901 2.170 3.703 1.00 93.31 80 THR A CA 1
ATOM 623 C C . THR A 1 80 ? -5.344 2.629 3.898 1.00 93.31 80 THR A C 1
ATOM 625 O O . THR A 1 80 ? -5.722 3.057 4.989 1.00 93.31 80 THR A O 1
ATOM 628 N N . GLY A 1 81 ? -6.174 2.508 2.860 1.00 92.81 81 GLY A N 1
ATOM 629 C CA . GLY A 1 81 ? -7.568 2.937 2.869 1.00 92.81 81 GLY A CA 1
ATOM 630 C C . GLY A 1 81 ? -8.430 2.124 3.831 1.00 92.81 81 GLY A C 1
ATOM 631 O O . GLY A 1 81 ? -9.204 2.704 4.595 1.00 92.81 81 GLY A O 1
ATOM 632 N N . ILE A 1 82 ? -8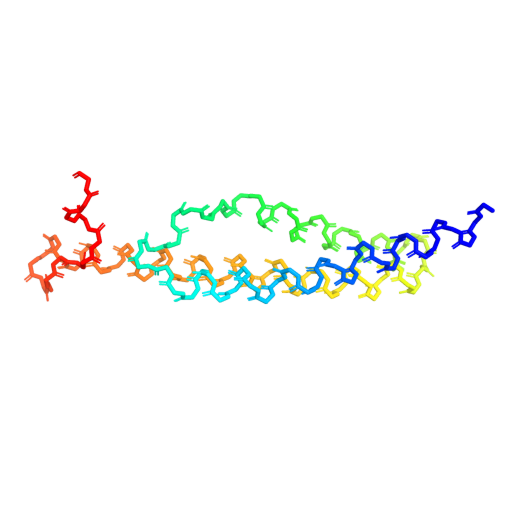.281 0.797 3.848 1.00 91.88 82 ILE A N 1
ATOM 633 C CA . ILE A 1 82 ? -9.018 -0.080 4.769 1.00 91.88 82 ILE A CA 1
ATOM 634 C C . ILE A 1 82 ? -8.603 0.213 6.216 1.00 91.88 82 ILE A C 1
ATOM 636 O O . ILE A 1 82 ? -9.474 0.404 7.068 1.0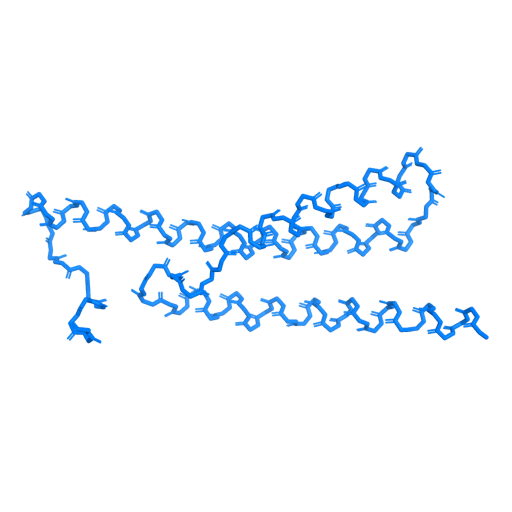0 91.88 82 ILE A O 1
ATOM 640 N N . ALA A 1 83 ? -7.300 0.324 6.495 1.00 91.94 83 ALA A N 1
ATOM 641 C CA . ALA A 1 83 ? -6.801 0.641 7.831 1.00 91.94 83 ALA A CA 1
ATOM 642 C C . ALA A 1 83 ? -7.273 2.029 8.298 1.00 91.94 83 ALA A C 1
ATOM 644 O O . ALA A 1 83 ? -7.756 2.174 9.422 1.00 91.94 83 ALA A O 1
ATOM 645 N N . LEU A 1 84 ? -7.223 3.043 7.426 1.00 92.94 84 LEU A N 1
ATOM 646 C CA . LEU A 1 84 ? -7.706 4.389 7.736 1.00 92.94 84 LEU A CA 1
ATOM 647 C C . LEU A 1 84 ? -9.211 4.389 8.027 1.00 92.94 84 LEU A C 1
ATOM 649 O O . LEU A 1 84 ? -9.635 4.942 9.042 1.00 92.94 84 LEU A O 1
ATOM 653 N N . ARG A 1 85 ? -10.019 3.729 7.186 1.00 91.75 85 ARG A N 1
ATOM 654 C CA . ARG A 1 85 ? -11.472 3.600 7.394 1.00 91.75 85 ARG A CA 1
ATOM 655 C C . ARG A 1 85 ? -11.788 2.931 8.729 1.00 91.75 85 ARG A C 1
ATOM 657 O O . ARG A 1 85 ? -12.597 3.467 9.484 1.00 91.75 85 ARG A O 1
ATOM 664 N N . ARG A 1 86 ? -11.119 1.819 9.055 1.00 89.56 86 ARG A N 1
ATOM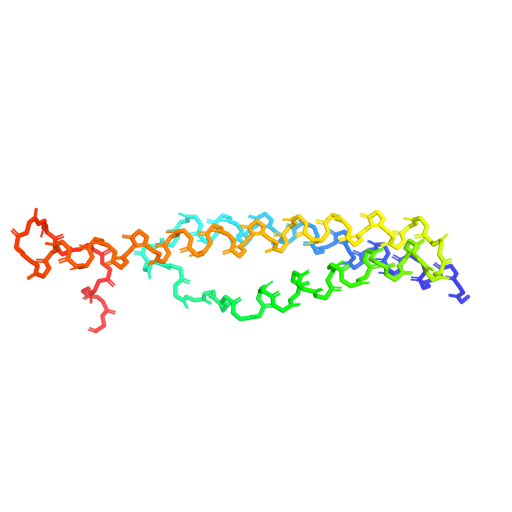 665 C CA . ARG A 1 86 ? -11.267 1.133 10.351 1.00 89.56 86 ARG A CA 1
ATOM 666 C C . ARG A 1 86 ? -10.912 2.047 11.520 1.00 89.56 86 ARG A C 1
ATOM 668 O O . ARG A 1 86 ? -11.659 2.113 12.494 1.00 89.56 86 ARG A O 1
ATOM 675 N N . ARG A 1 87 ? -9.830 2.817 11.405 1.00 90.12 87 ARG A N 1
ATOM 676 C CA . ARG A 1 87 ? -9.397 3.757 12.445 1.00 90.12 87 ARG A CA 1
ATOM 677 C C . ARG A 1 87 ? -10.390 4.901 12.652 1.00 90.12 87 ARG A C 1
ATOM 679 O O . ARG A 1 87 ? -10.625 5.309 13.787 1.00 90.12 87 ARG A O 1
ATOM 686 N N . LEU A 1 88 ? -10.990 5.407 11.575 1.00 91.00 88 LEU A N 1
ATOM 687 C CA . LEU A 1 88 ? -12.028 6.439 11.640 1.00 91.00 88 LEU A CA 1
ATOM 688 C C . LEU A 1 88 ? -13.335 5.902 12.235 1.00 91.00 88 LEU A C 1
ATOM 690 O O . LEU A 1 88 ? -13.924 6.570 13.082 1.00 91.00 88 LEU A O 1
ATOM 694 N N . GLN A 1 89 ? -13.764 4.699 11.843 1.00 89.81 89 GLN A N 1
ATOM 695 C CA . GLN A 1 89 ? -14.918 4.019 12.447 1.00 89.81 89 GLN A CA 1
ATOM 696 C C . GLN A 1 89 ? -14.719 3.835 13.954 1.00 89.81 89 GLN A C 1
ATOM 698 O O . GLN A 1 89 ? -15.604 4.169 14.735 1.00 89.81 89 GLN A O 1
ATOM 703 N N . TRP A 1 90 ? -13.526 3.396 14.362 1.00 87.81 90 TRP A N 1
ATOM 704 C CA . TRP A 1 90 ? -13.175 3.225 15.768 1.00 87.81 90 TRP A CA 1
ATOM 705 C C . TRP A 1 90 ? -13.211 4.540 16.554 1.00 87.81 90 TRP A C 1
ATOM 707 O O . TRP A 1 90 ? -13.826 4.615 17.613 1.00 87.81 90 TRP A O 1
ATOM 717 N N . LYS A 1 91 ? -12.608 5.612 16.018 1.00 89.38 91 LYS A N 1
ATOM 718 C CA . LYS A 1 91 ? -12.649 6.946 16.645 1.00 89.38 91 LYS A CA 1
ATOM 719 C C . LYS A 1 91 ? -14.079 7.469 16.807 1.00 89.38 91 LYS A C 1
ATOM 721 O O . LYS A 1 91 ? -14.392 8.044 17.842 1.00 89.38 91 LYS A O 1
ATOM 726 N N . ARG A 1 92 ? -14.940 7.259 15.805 1.00 90.31 92 ARG A N 1
ATOM 727 C CA . ARG A 1 92 ? -16.360 7.643 15.863 1.00 90.31 92 ARG A CA 1
ATOM 728 C C . ARG A 1 92 ? -17.124 6.845 16.917 1.00 90.31 92 ARG A C 1
ATOM 730 O O . ARG A 1 92 ? -17.878 7.441 17.674 1.00 90.31 92 ARG A O 1
ATOM 737 N N . ALA A 1 93 ? -16.892 5.534 16.997 1.00 88.31 93 ALA A N 1
ATOM 738 C CA . ALA A 1 93 ? -17.504 4.681 18.014 1.00 88.31 93 ALA A CA 1
ATOM 739 C C . ALA A 1 93 ? -17.089 5.097 19.437 1.00 88.31 93 ALA A C 1
ATOM 741 O O . ALA A 1 93 ? -17.939 5.201 20.313 1.00 88.31 93 ALA A O 1
ATOM 742 N N . LEU A 1 94 ? -15.807 5.419 19.650 1.00 88.75 94 LEU A N 1
ATOM 743 C CA . LEU A 1 94 ? -15.327 5.951 20.930 1.00 88.75 94 LEU A CA 1
ATOM 744 C C . LEU A 1 94 ? -15.961 7.303 21.280 1.00 88.75 94 LEU A C 1
ATOM 746 O O . LEU A 1 94 ? -16.394 7.491 22.410 1.00 88.75 94 LEU A O 1
ATOM 750 N N . ALA A 1 95 ? -16.045 8.229 20.321 1.00 91.12 95 ALA A N 1
ATOM 751 C CA . ALA A 1 95 ? -16.671 9.531 20.547 1.00 91.12 95 ALA A CA 1
ATOM 752 C C . ALA A 1 95 ? -18.159 9.398 20.916 1.00 91.12 95 ALA A C 1
ATOM 754 O O . ALA A 1 95 ? -18.617 10.054 21.846 1.00 91.12 95 ALA A O 1
ATOM 755 N N . ALA A 1 96 ? -18.897 8.513 20.235 1.00 91.19 96 ALA A N 1
ATOM 756 C CA . ALA A 1 96 ? -20.292 8.221 20.561 1.00 91.19 96 ALA A CA 1
ATOM 757 C C . ALA A 1 96 ? -20.439 7.600 21.960 1.00 91.19 96 ALA A C 1
ATOM 759 O O . ALA A 1 96 ? -21.348 7.972 22.699 1.00 91.19 96 ALA A O 1
ATOM 760 N N . ALA A 1 97 ? -19.525 6.706 22.345 1.00 90.81 97 ALA A N 1
ATOM 761 C CA . ALA A 1 97 ? -19.548 6.095 23.666 1.00 90.81 97 ALA A CA 1
ATOM 762 C C . ALA A 1 97 ? -19.251 7.093 24.792 1.00 90.81 97 ALA A C 1
ATOM 764 O O . ALA A 1 97 ? -19.957 7.118 25.795 1.00 90.81 97 ALA A O 1
ATOM 765 N N . TYR A 1 98 ? -18.262 7.971 24.607 1.00 90.31 98 TYR A N 1
ATOM 766 C CA . TYR A 1 98 ? -17.958 9.033 25.572 1.00 90.31 98 TYR A CA 1
ATOM 767 C C . TYR A 1 98 ? -19.053 10.102 25.659 1.00 90.31 98 TYR A C 1
ATOM 769 O O . TYR A 1 98 ? -19.198 10.733 26.700 1.00 90.31 98 TYR A O 1
ATOM 777 N N . ALA A 1 99 ? -19.861 10.269 24.611 1.00 93.94 99 ALA A N 1
ATOM 778 C CA . ALA A 1 99 ? -21.067 11.094 24.639 1.00 93.94 99 ALA A CA 1
ATOM 779 C C . ALA A 1 99 ? -22.287 10.391 25.278 1.00 93.94 99 ALA A C 1
ATOM 781 O O . ALA A 1 99 ? -23.366 10.974 25.315 1.00 93.94 99 ALA A O 1
ATOM 782 N N . GLY A 1 100 ? -22.151 9.139 25.737 1.00 91.94 100 GLY A N 1
ATOM 783 C CA . GLY A 1 100 ? -23.250 8.351 26.311 1.00 91.94 100 GLY A CA 1
ATOM 784 C C . GLY A 1 100 ? -24.272 7.835 25.289 1.00 91.94 100 GLY A C 1
ATOM 785 O O . GLY A 1 100 ? -25.323 7.335 25.675 1.00 91.94 100 GLY A O 1
ATOM 786 N N . LEU A 1 101 ? -23.981 7.942 23.987 1.00 91.50 101 LEU A N 1
ATOM 787 C CA . LEU A 1 101 ? -24.893 7.571 22.896 1.00 91.50 101 LEU A CA 1
ATOM 788 C C . LEU A 1 101 ? -24.781 6.092 22.487 1.00 91.50 101 LEU A C 1
ATOM 790 O O . LEU A 1 101 ? -25.619 5.59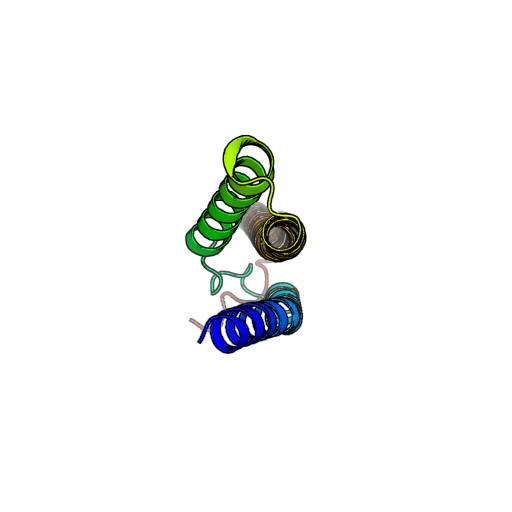4 21.738 1.00 91.50 101 LEU A O 1
ATOM 794 N N . ALA A 1 102 ? -23.725 5.398 22.917 1.00 89.00 102 ALA A N 1
ATOM 795 C CA . ALA A 1 102 ? -23.443 4.008 22.568 1.00 89.00 102 ALA A CA 1
ATOM 796 C C . ALA A 1 102 ? -22.584 3.329 23.655 1.00 89.00 102 ALA A C 1
ATOM 798 O O . ALA A 1 102 ? -21.903 4.018 24.414 1.00 89.00 102 ALA A O 1
ATOM 799 N N . PRO A 1 103 ? -22.554 1.990 23.738 1.00 84.25 103 PRO A N 1
ATOM 800 C CA . PRO A 1 103 ? -21.592 1.291 24.588 1.00 84.25 103 PRO A CA 1
ATOM 801 C C . PRO A 1 103 ? -20.150 1.473 24.079 1.00 84.25 103 PRO A C 1
ATOM 803 O O . PRO A 1 103 ? -19.913 1.589 22.873 1.00 84.25 103 PRO A O 1
ATOM 806 N N . VAL A 1 104 ? -19.172 1.469 24.994 1.00 80.88 104 VAL A N 1
ATOM 807 C CA . VAL A 1 104 ? -17.742 1.528 24.642 1.00 80.88 104 VAL A CA 1
ATOM 808 C C . VAL A 1 104 ? -17.382 0.291 23.808 1.00 80.88 104 VAL A C 1
ATOM 810 O O . VAL A 1 104 ? -17.641 -0.830 24.245 1.00 80.88 104 VAL A O 1
ATOM 813 N N . PRO A 1 105 ? -16.802 0.452 22.605 1.00 74.44 105 PRO A N 1
ATOM 814 C CA . PRO A 1 105 ? -16.489 -0.685 21.750 1.00 74.44 105 PRO A CA 1
ATOM 815 C C . PRO A 1 105 ? -15.470 -1.635 22.408 1.00 74.44 105 PRO A C 1
ATOM 817 O O . PRO A 1 105 ? -14.419 -1.216 22.896 1.00 74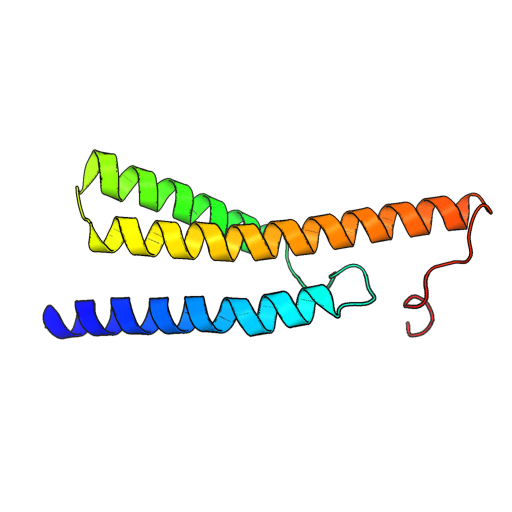.44 105 PRO A O 1
ATOM 820 N N . THR A 1 106 ? -15.785 -2.936 22.393 1.00 70.94 106 THR A N 1
ATOM 821 C CA . THR A 1 106 ? -14.981 -4.022 22.984 1.00 70.94 106 THR A CA 1
ATOM 822 C C . THR A 1 106 ? -13.591 -4.102 22.348 1.00 70.94 106 THR A C 1
ATOM 824 O O . THR A 1 106 ? -13.475 -4.157 21.122 1.00 70.94 106 THR A O 1
ATOM 827 N N . GLY A 1 107 ? -12.545 -4.145 23.175 1.00 63.84 107 GLY A N 1
ATOM 828 C CA . GLY A 1 107 ? -11.135 -4.039 22.761 1.00 63.84 107 GLY A CA 1
ATOM 829 C C . GLY A 1 107 ? -10.303 -3.092 23.636 1.00 63.84 107 GLY A C 1
ATOM 830 O O . GLY A 1 107 ? -9.092 -2.999 23.456 1.00 63.84 107 GLY A O 1
ATOM 831 N N . TYR A 1 108 ? -10.948 -2.401 24.583 1.00 50.97 108 TYR A N 1
ATOM 832 C CA . TYR A 1 108 ? -10.296 -1.616 25.637 1.00 50.97 108 TYR A CA 1
ATOM 833 C C . TYR A 1 108 ? -9.939 -2.464 26.875 1.00 50.97 108 TYR A C 1
ATOM 835 O O . TYR A 1 108 ? -8.980 -2.151 27.563 1.00 50.97 108 TYR A O 1
ATOM 843 N N . GLU A 1 109 ? -10.667 -3.558 27.129 1.00 46.09 109 GLU A N 1
ATOM 844 C CA . GLU A 1 109 ? -10.636 -4.309 28.401 1.00 46.09 109 GLU A CA 1
ATOM 845 C C . GLU A 1 109 ? -9.407 -5.212 28.619 1.00 46.09 109 GLU A C 1
ATOM 847 O O . GLU A 1 109 ? -9.264 -5.793 29.687 1.00 46.09 109 GLU A O 1
ATOM 852 N N . THR A 1 110 ? -8.504 -5.344 27.644 1.00 43.22 110 THR A N 1
ATOM 853 C CA . THR A 1 110 ? -7.295 -6.182 27.778 1.00 43.22 110 THR A CA 1
ATOM 854 C C . THR A 1 110 ? -5.995 -5.375 27.779 1.00 43.22 110 THR A C 1
ATOM 856 O O . THR A 1 110 ? -4.990 -5.830 27.226 1.00 43.22 110 THR A O 1
ATOM 859 N N . ARG A 1 111 ? -5.997 -4.172 28.359 1.00 42.53 111 ARG A N 1
ATOM 860 C CA . ARG A 1 111 ? -4.764 -3.483 28.762 1.00 42.53 111 ARG A CA 1
ATOM 861 C C . ARG A 1 111 ? -4.891 -2.867 30.138 1.00 42.53 111 ARG A C 1
ATOM 863 O O . ARG A 1 111 ? -5.872 -2.126 30.341 1.00 42.53 111 ARG A O 1
#

Sequence (111 aa):
MLAAIVWLYLGTNALRVVSYFPQIHAVWRCRDGARSVSLLTWASWSISHVFAVLYSTQVVHDLPLLLISLINLVGCSAVTGIALRRRLQWKRALAAAYAGLAPVPTGYETR

Radius of gyration: 18.57 Å; Cα contacts (8 Å, |Δi|>4): 92; chains: 1; bounding box: 48×24×50 Å

Solvent-accessible surface area (backbone atoms only — not comparable to full-atom values): 5923 Å² total; per-residue (Å²): 111,68,67,57,52,54,52,51,51,53,50,57,49,51,53,50,59,58,49,41,53,62,49,43,51,49,47,70,68,41,68,64,25,28,70,91,56,61,56,67,62,32,44,50,52,22,52,52,20,52,51,40,33,51,42,19,65,75,71,69,64,35,63,71,55,26,56,52,21,50,52,48,24,51,46,31,42,49,46,32,50,53,34,49,51,40,34,51,52,42,53,50,44,46,53,36,20,76,69,71,75,43,74,71,68,76,70,63,87,85,116

pLDDT: mean 88.28, std 10.19, range [42.53, 98.12]

Foldseek 3Di:
DVVVVVVVVVVVLVV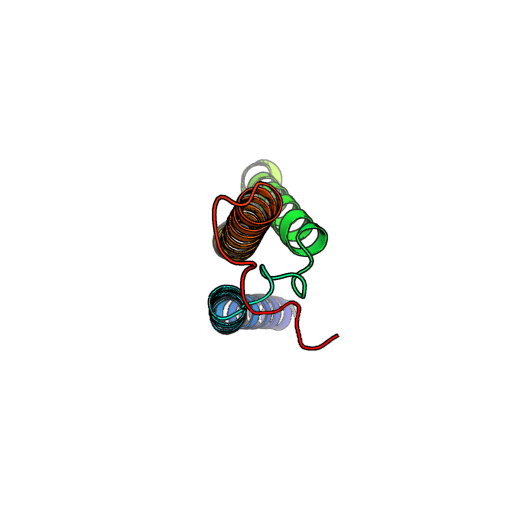VLVVLVVLLVCLVPDQQLLPVDDLVVLVVLLVVLVVQLVCCVPPVVPPVSNVSSVSSNVSSVSSSVSSVVSNVVLVVQCVCCVVVNHPNRPDPPPD

Secondary structure (DSSP, 8-state):
-HHHHHHHHHHHHHHHHHHHHHHHHHHHH-SSSSTTS-HHHHHHHHHHHHHHHHHIIIII--HHHHHHHHHHHHHHHHHHHHHHHHHHHHHHHHHHHHTTSSPPPSSSTT-

Mean predicted aligned error: 5.64 Å